Protein AF-A0A3N9UWY7-F1 (afdb_monomer)

pLDDT: mean 71.69, std 18.42, range [24.58, 89.06]

Structure (mmCIF, N/CA/C/O backbone):
data_AF-A0A3N9UWY7-F1
#
_entry.id   AF-A0A3N9UWY7-F1
#
loop_
_atom_site.group_PDB
_atom_site.id
_atom_site.type_symbol
_atom_site.label_atom_id
_atom_site.label_alt_id
_atom_site.label_comp_id
_atom_site.label_asym_id
_atom_site.label_entity_id
_atom_site.label_seq_id
_atom_site.pdbx_PDB_ins_code
_atom_site.Cartn_x
_atom_site.Cartn_y
_atom_site.Cartn_z
_atom_site.occupancy
_atom_site.B_iso_or_equiv
_atom_site.auth_seq_id
_atom_site.auth_comp_id
_atom_site.auth_asym_id
_atom_site.auth_atom_id
_atom_site.pdbx_PDB_model_num
ATOM 1 N N . MET A 1 1 ? 6.482 11.589 20.395 1.00 27.94 1 MET A N 1
ATOM 2 C CA . MET A 1 1 ? 7.137 10.265 20.310 1.00 27.94 1 MET A CA 1
ATOM 3 C C . MET A 1 1 ? 6.305 9.438 19.353 1.00 27.94 1 MET A C 1
ATOM 5 O O . MET A 1 1 ? 5.269 8.937 19.766 1.00 27.94 1 MET A O 1
ATOM 9 N N . ASN A 1 2 ? 6.701 9.371 18.083 1.00 28.20 2 ASN A N 1
ATOM 10 C CA . ASN A 1 2 ? 5.987 8.566 17.095 1.00 28.20 2 ASN A CA 1
ATOM 11 C C . ASN A 1 2 ? 6.413 7.115 17.300 1.00 28.20 2 ASN A C 1
ATOM 13 O O . ASN A 1 2 ? 7.569 6.766 17.059 1.00 28.20 2 ASN A O 1
ATOM 17 N N . LYS A 1 3 ? 5.505 6.290 17.824 1.00 24.58 3 LYS A N 1
ATOM 18 C CA . LYS A 1 3 ? 5.679 4.841 17.818 1.00 24.58 3 LYS A CA 1
ATOM 19 C C . LYS A 1 3 ? 5.375 4.373 16.401 1.00 24.58 3 LYS A C 1
ATOM 21 O O . LYS A 1 3 ? 4.220 4.157 16.062 1.00 24.58 3 LYS A O 1
ATOM 26 N N . ASN A 1 4 ? 6.417 4.232 15.588 1.00 30.67 4 ASN A N 1
ATOM 27 C CA . ASN A 1 4 ? 6.328 3.402 14.396 1.00 30.67 4 ASN A CA 1
ATOM 28 C C . ASN A 1 4 ? 5.990 1.989 14.879 1.00 30.67 4 ASN A C 1
ATOM 30 O O . ASN A 1 4 ? 6.785 1.361 15.579 1.00 30.67 4 ASN A O 1
ATOM 34 N N . ILE A 1 5 ? 4.774 1.534 14.591 1.00 33.84 5 ILE A N 1
ATOM 35 C CA . ILE A 1 5 ? 4.391 0.143 14.795 1.00 33.84 5 ILE A CA 1
ATOM 36 C C . ILE A 1 5 ? 5.124 -0.637 13.702 1.00 33.84 5 ILE A C 1
ATOM 38 O O . ILE A 1 5 ? 4.633 -0.775 12.585 1.00 33.84 5 ILE A O 1
ATOM 42 N N . GLU A 1 6 ? 6.334 -1.102 14.015 1.00 35.94 6 GLU A N 1
ATOM 43 C CA . GLU A 1 6 ? 7.007 -2.175 13.282 1.00 35.94 6 GLU A CA 1
ATOM 44 C C . GLU A 1 6 ? 6.208 -3.462 13.530 1.00 35.94 6 GLU A C 1
ATOM 46 O O . GLU A 1 6 ? 6.515 -4.279 14.397 1.00 35.94 6 GLU A O 1
ATOM 51 N N . GLY A 1 7 ? 5.081 -3.584 12.829 1.00 36.94 7 GLY A N 1
ATOM 52 C CA . GLY A 1 7 ? 4.279 -4.794 12.805 1.00 36.94 7 GLY A CA 1
ATOM 53 C C . GLY A 1 7 ? 5.055 -5.873 12.065 1.00 36.94 7 GLY A C 1
ATOM 54 O O . GLY A 1 7 ? 5.301 -5.741 10.869 1.00 36.94 7 GLY A O 1
ATOM 55 N N . ASN A 1 8 ? 5.454 -6.910 12.802 1.00 35.19 8 ASN A N 1
ATOM 56 C CA . ASN A 1 8 ? 6.079 -8.131 12.302 1.00 35.19 8 ASN A CA 1
ATOM 57 C C . ASN A 1 8 ? 5.467 -8.557 10.955 1.00 35.19 8 ASN A C 1
ATOM 59 O O . ASN A 1 8 ? 4.270 -8.831 10.865 1.00 35.19 8 ASN A O 1
ATOM 63 N N . SER A 1 9 ? 6.308 -8.639 9.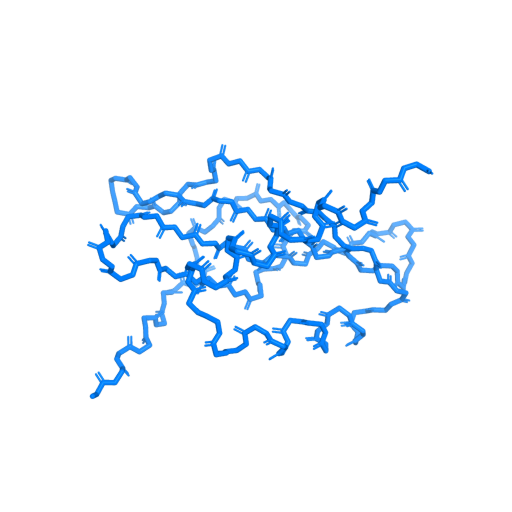929 1.00 42.09 9 SER A N 1
ATOM 64 C CA . SER A 1 9 ? 5.999 -8.913 8.521 1.00 42.09 9 SER A CA 1
ATOM 65 C C . SER A 1 9 ? 5.466 -10.327 8.232 1.00 42.09 9 SER A C 1
ATOM 67 O O . SER A 1 9 ? 5.552 -10.789 7.101 1.00 42.09 9 SER A O 1
ATOM 69 N N . SER A 1 10 ? 4.960 -11.049 9.232 1.00 37.22 10 SER A N 1
ATOM 70 C CA . SER A 1 10 ? 4.667 -12.488 9.141 1.00 37.22 10 SER A CA 1
ATOM 71 C C . SER A 1 10 ? 3.178 -12.843 9.115 1.00 37.22 10 SER A C 1
ATOM 73 O O . SER A 1 10 ? 2.857 -14.019 9.230 1.00 37.22 10 SER A O 1
ATOM 75 N N . TYR A 1 11 ? 2.269 -11.871 8.985 1.00 42.19 11 TYR A N 1
ATOM 76 C CA . TYR A 1 11 ? 0.820 -12.138 9.041 1.00 42.19 11 TYR A CA 1
ATOM 77 C C . TYR A 1 11 ? 0.008 -11.552 7.881 1.00 42.19 11 TYR A C 1
ATOM 79 O O . TYR A 1 11 ? -1.218 -11.579 7.923 1.00 42.19 11 TYR A O 1
ATOM 87 N N . PHE A 1 12 ? 0.664 -11.043 6.838 1.00 45.78 12 PHE A N 1
ATOM 88 C CA . PHE A 1 12 ? -0.041 -10.723 5.600 1.00 45.78 12 PHE A CA 1
ATOM 89 C C . PHE A 1 12 ? -0.213 -12.015 4.802 1.00 45.78 12 PHE A C 1
ATOM 91 O O . PHE A 1 12 ? 0.760 -12.737 4.603 1.00 45.78 12 PHE A O 1
ATOM 98 N N . LEU A 1 13 ? -1.468 -12.308 4.448 1.00 41.66 13 LEU A N 1
ATOM 99 C CA . LEU A 1 13 ? -1.929 -13.456 3.666 1.00 41.66 13 LEU A CA 1
ATOM 100 C C . LEU A 1 13 ? -0.905 -13.946 2.631 1.00 41.66 13 LEU A C 1
ATOM 102 O O . LEU A 1 13 ? -0.298 -13.127 1.944 1.00 41.66 13 LEU A O 1
ATOM 106 N N . GLU A 1 14 ? -0.800 -15.273 2.491 1.00 43.72 14 GLU A N 1
ATOM 107 C CA . GLU A 1 14 ? -0.167 -15.987 1.372 1.00 43.72 14 GLU A CA 1
ATOM 108 C C . GLU A 1 14 ? -0.693 -15.447 0.029 1.00 43.72 14 GLU A C 1
ATOM 110 O O . GLU A 1 14 ? -1.671 -15.924 -0.542 1.00 43.72 14 GLU A O 1
ATOM 115 N N . LEU A 1 15 ? -0.077 -14.375 -0.449 1.00 52.69 15 LEU A N 1
ATOM 116 C CA . LEU A 1 15 ? -0.222 -13.843 -1.790 1.00 52.69 15 LEU A CA 1
ATOM 117 C C . LEU A 1 15 ? 1.140 -14.100 -2.411 1.00 52.69 15 LEU A C 1
ATOM 119 O O . LEU A 1 15 ? 2.047 -13.289 -2.249 1.00 52.69 15 LEU A O 1
ATOM 123 N N . ASP A 1 16 ? 1.287 -15.275 -3.026 1.00 55.69 16 ASP A N 1
ATOM 124 C CA . ASP A 1 16 ? 2.565 -15.929 -3.358 1.00 55.69 16 ASP A CA 1
ATOM 125 C C . ASP A 1 16 ? 3.587 -15.054 -4.115 1.00 55.69 16 ASP A C 1
ATOM 127 O O . ASP A 1 16 ? 4.773 -15.368 -4.099 1.00 55.69 16 ASP A O 1
ATOM 131 N N . ASN A 1 17 ? 3.169 -13.918 -4.692 1.00 62.94 17 ASN A N 1
ATOM 132 C CA . ASN A 1 17 ? 4.019 -12.985 -5.442 1.00 62.94 17 ASN A CA 1
ATOM 133 C C . ASN A 1 17 ? 3.964 -11.521 -4.957 1.00 62.94 17 ASN A C 1
ATOM 135 O O . ASN A 1 17 ? 4.420 -10.626 -5.670 1.00 62.94 17 ASN A O 1
ATOM 139 N N . LEU A 1 18 ? 3.396 -11.242 -3.774 1.00 71.75 18 LEU A N 1
ATOM 140 C CA . LEU A 1 18 ? 3.327 -9.885 -3.221 1.00 71.75 18 LEU A CA 1
ATOM 141 C C . LEU A 1 18 ? 4.367 -9.654 -2.127 1.00 71.75 18 LEU A C 1
ATOM 143 O O . LEU A 1 18 ? 4.315 -10.221 -1.036 1.00 71.75 18 LEU A O 1
ATOM 147 N N . LYS A 1 19 ? 5.274 -8.720 -2.383 1.00 78.06 19 LYS A N 1
ATOM 148 C CA . LYS A 1 19 ? 6.237 -8.224 -1.411 1.00 78.06 19 LYS A CA 1
ATOM 149 C C . LYS A 1 19 ? 5.684 -6.986 -0.718 1.00 78.06 19 LYS A C 1
ATOM 151 O O . LYS A 1 19 ? 5.466 -5.942 -1.328 1.00 78.06 19 LYS A O 1
ATOM 156 N N . LEU A 1 20 ? 5.491 -7.085 0.593 1.00 77.25 20 LEU A N 1
ATOM 157 C CA . LEU A 1 20 ? 5.067 -5.957 1.413 1.00 77.25 20 LEU A CA 1
ATOM 158 C C . LEU A 1 20 ? 6.089 -4.814 1.343 1.00 77.25 20 LEU A C 1
ATOM 160 O O . LEU A 1 20 ? 7.261 -5.012 1.665 1.00 77.25 20 LEU A O 1
ATOM 164 N N . ILE A 1 21 ? 5.632 -3.610 0.992 1.00 79.25 21 ILE A N 1
ATOM 165 C CA . ILE A 1 21 ? 6.466 -2.404 1.042 1.00 79.25 21 ILE A CA 1
ATOM 166 C C . ILE A 1 21 ? 6.144 -1.584 2.283 1.00 79.25 21 ILE A C 1
ATOM 168 O O . ILE A 1 21 ? 7.050 -1.176 3.011 1.00 79.25 21 ILE A O 1
ATOM 172 N N . ARG A 1 22 ? 4.861 -1.290 2.515 1.00 79.88 22 ARG A N 1
ATOM 173 C CA . ARG A 1 22 ? 4.465 -0.380 3.593 1.00 79.88 22 ARG A CA 1
ATOM 174 C C . ARG A 1 22 ? 3.022 -0.580 4.018 1.00 79.88 22 ARG A C 1
ATOM 176 O O . ARG A 1 22 ? 2.141 -0.781 3.190 1.00 79.88 22 ARG A O 1
ATOM 183 N N . THR A 1 23 ? 2.797 -0.379 5.309 1.00 83.06 23 THR A N 1
ATOM 184 C CA . THR A 1 23 ? 1.469 -0.300 5.910 1.00 83.06 23 THR A CA 1
ATOM 185 C C . THR A 1 23 ? 1.302 1.066 6.566 1.00 83.06 23 THR A C 1
ATOM 187 O O . THR A 1 23 ? 2.134 1.468 7.378 1.00 83.06 23 THR A O 1
ATOM 190 N N . ILE A 1 24 ? 0.247 1.794 6.205 1.00 82.75 24 ILE A N 1
ATOM 191 C CA . ILE A 1 24 ? -0.094 3.113 6.749 1.00 82.75 24 ILE A CA 1
ATOM 192 C C . ILE A 1 24 ? -1.430 2.978 7.475 1.00 82.75 24 ILE A C 1
ATOM 194 O O . ILE A 1 24 ? -2.470 2.842 6.840 1.00 82.75 24 ILE A O 1
ATO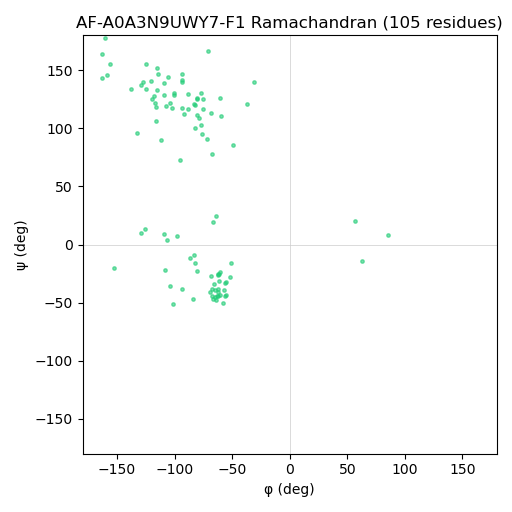M 198 N N . VAL A 1 25 ? -1.414 2.995 8.804 1.00 82.56 25 VAL A N 1
ATOM 199 C CA . VAL A 1 25 ? -2.619 2.794 9.622 1.00 82.56 25 VAL A CA 1
ATOM 200 C C . VAL A 1 25 ? -3.240 4.143 9.981 1.00 82.56 25 VAL A C 1
ATOM 202 O O . VAL A 1 25 ? -2.535 5.115 10.246 1.00 82.56 25 VAL A O 1
ATOM 205 N N . LEU A 1 26 ? -4.569 4.212 9.982 1.00 79.19 26 LEU A N 1
ATOM 206 C CA . LEU A 1 26 ? -5.325 5.374 10.424 1.00 79.19 26 LEU A CA 1
ATOM 207 C C . LEU A 1 26 ? -5.345 5.410 11.959 1.00 79.19 26 LEU A C 1
ATOM 209 O O . LEU A 1 26 ? -6.107 4.676 12.586 1.00 79.19 26 LEU A O 1
ATOM 213 N N . GLU A 1 27 ? -4.530 6.273 12.567 1.00 71.19 27 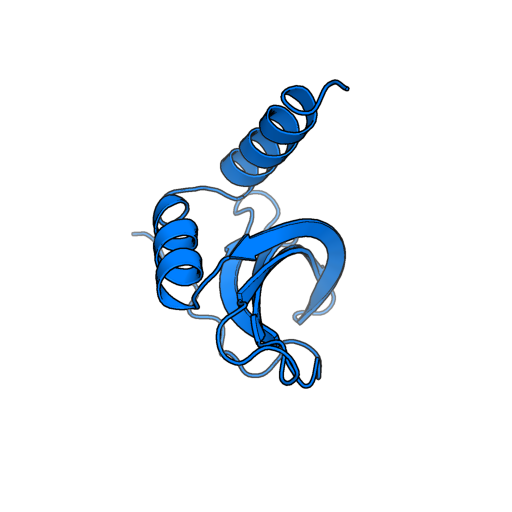GLU A N 1
ATOM 214 C CA . GLU A 1 27 ? -4.379 6.347 14.032 1.00 71.19 27 GLU A CA 1
ATOM 215 C C . GLU A 1 27 ? -5.707 6.583 14.775 1.00 71.19 27 GLU A C 1
ATOM 217 O O . GLU A 1 27 ? -5.902 6.058 15.866 1.00 71.19 27 GLU A O 1
ATOM 222 N N . GLU A 1 28 ? -6.640 7.323 14.168 1.00 69.25 28 GLU A N 1
ATOM 223 C CA . GLU A 1 28 ? -7.931 7.693 14.767 1.00 69.25 28 GLU A CA 1
ATOM 224 C C . GLU A 1 28 ? -8.858 6.497 15.011 1.00 69.25 28 GLU A C 1
ATOM 226 O O . GLU A 1 28 ? -9.625 6.493 15.973 1.00 69.25 28 GLU A O 1
ATOM 231 N N . THR A 1 29 ? -8.801 5.485 14.140 1.00 66.19 29 THR A N 1
ATOM 232 C CA . THR A 1 29 ? -9.628 4.275 14.273 1.00 66.19 29 THR A CA 1
ATOM 233 C C . THR A 1 29 ? -8.815 3.063 14.692 1.00 66.19 29 THR A C 1
ATOM 235 O O . THR A 1 29 ? -9.400 2.101 15.179 1.00 66.19 29 THR A O 1
ATOM 238 N N . GLY A 1 30 ? -7.495 3.071 14.470 1.00 67.06 30 GLY A N 1
ATOM 239 C CA . GLY A 1 30 ? -6.578 1.951 14.705 1.00 67.06 30 GLY A CA 1
ATOM 240 C C . GLY A 1 30 ? -6.850 0.709 13.851 1.00 67.06 30 GLY A C 1
ATOM 241 O O . GLY A 1 30 ? -5.993 -0.165 13.763 1.00 67.06 30 GLY A O 1
ATOM 242 N N . ASN A 1 31 ? -8.020 0.649 13.215 1.00 81.69 31 ASN A N 1
ATOM 243 C CA . ASN A 1 31 ? -8.515 -0.524 12.528 1.00 81.69 31 ASN 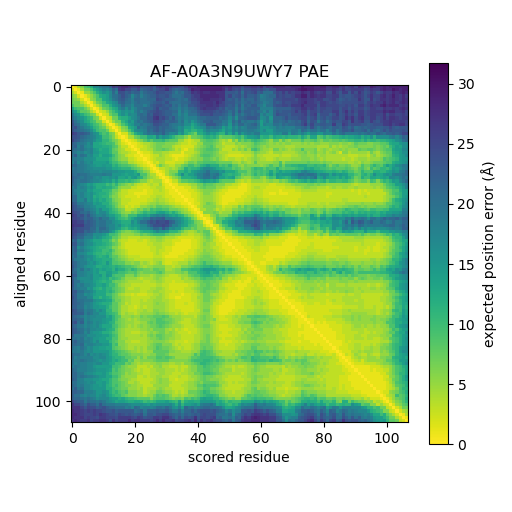A CA 1
ATOM 244 C C . ASN A 1 31 ? -8.382 -0.387 11.018 1.00 81.69 31 ASN A C 1
ATOM 246 O O . ASN A 1 31 ? -8.055 -1.357 10.362 1.00 81.69 31 ASN A O 1
ATOM 250 N N . LEU A 1 32 ? -8.563 0.798 10.440 1.00 84.00 32 LEU A N 1
ATOM 251 C CA . LEU A 1 32 ? -8.427 0.970 8.993 1.00 84.00 32 LEU A CA 1
ATOM 252 C C . LEU A 1 32 ? -7.020 1.420 8.609 1.00 84.00 32 LEU A C 1
ATOM 254 O O . LEU A 1 32 ? -6.378 2.182 9.328 1.00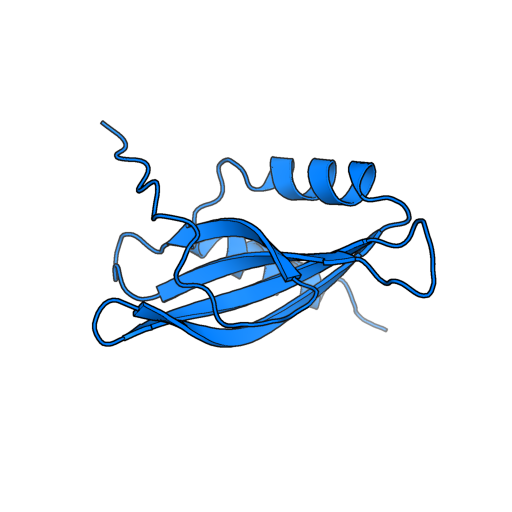 84.00 32 LEU A O 1
ATOM 258 N N . GLY A 1 33 ? -6.547 0.993 7.444 1.00 87.31 33 GLY A N 1
ATOM 259 C CA . GLY A 1 33 ? -5.251 1.402 6.921 1.00 87.31 33 GLY A CA 1
ATOM 260 C C . GLY A 1 33 ? -5.113 1.187 5.423 1.00 87.31 33 GLY A C 1
ATOM 261 O O . GLY A 1 33 ? -6.005 0.665 4.758 1.00 87.31 33 GLY A O 1
ATOM 262 N N . ILE A 1 34 ? -3.964 1.588 4.898 1.00 88.50 34 ILE A N 1
ATOM 263 C CA . ILE A 1 34 ? -3.559 1.403 3.513 1.00 88.50 34 ILE A CA 1
ATOM 264 C C . ILE A 1 34 ? -2.343 0.486 3.473 1.00 88.50 34 ILE A C 1
ATOM 266 O O . ILE A 1 34 ? -1.375 0.690 4.204 1.00 88.50 34 ILE A O 1
ATOM 270 N N . LEU A 1 35 ? -2.389 -0.504 2.593 1.00 88.25 35 LEU A N 1
ATOM 271 C CA . LEU A 1 35 ? -1.296 -1.421 2.314 1.00 88.25 35 LEU A CA 1
ATOM 272 C C . LEU A 1 35 ? -0.726 -1.130 0.931 1.00 88.25 35 LEU A C 1
ATOM 274 O O . LEU A 1 35 ? -1.467 -1.092 -0.048 1.00 88.25 35 LEU A O 1
ATOM 278 N N . LEU A 1 36 ? 0.587 -0.957 0.858 1.00 87.50 36 LEU A N 1
ATOM 279 C CA . LEU A 1 36 ? 1.359 -0.875 -0.374 1.00 87.50 36 LEU A CA 1
ATOM 280 C C . LEU A 1 36 ? 2.151 -2.173 -0.518 1.00 87.50 36 LEU A C 1
ATOM 282 O O . LEU A 1 36 ? 2.989 -2.485 0.336 1.00 87.50 36 LEU A O 1
ATOM 286 N N . ALA A 1 37 ? 1.894 -2.911 -1.592 1.00 87.00 37 ALA A N 1
ATOM 287 C CA . ALA A 1 37 ? 2.590 -4.152 -1.909 1.00 87.00 37 ALA A CA 1
ATOM 288 C C . ALA A 1 37 ? 3.142 -4.109 -3.335 1.00 87.00 37 ALA A C 1
ATOM 290 O O . ALA A 1 37 ? 2.486 -3.601 -4.241 1.00 87.00 37 ALA A O 1
ATOM 291 N N . GLU A 1 38 ? 4.346 -4.634 -3.517 1.00 83.88 38 GLU A N 1
ATOM 292 C CA . GLU A 1 38 ? 4.969 -4.858 -4.815 1.00 83.88 38 GLU A CA 1
ATOM 293 C C . GLU A 1 38 ? 4.571 -6.234 -5.336 1.00 83.88 38 GLU A C 1
ATOM 295 O O . GLU A 1 38 ? 4.732 -7.221 -4.627 1.00 83.88 38 GLU A O 1
ATOM 300 N N . GLU A 1 39 ? 4.096 -6.316 -6.568 1.00 81.69 39 GLU A N 1
ATOM 301 C CA . GLU A 1 39 ? 3.982 -7.562 -7.312 1.00 81.69 39 GLU A CA 1
ATOM 302 C C . GLU A 1 39 ? 5.099 -7.608 -8.350 1.00 81.69 39 GLU A C 1
ATOM 304 O O . GLU A 1 39 ? 5.196 -6.727 -9.215 1.00 81.69 39 GLU A O 1
ATOM 309 N N . GLU A 1 40 ? 5.936 -8.639 -8.270 1.00 68.38 40 GLU A N 1
ATOM 310 C CA . GLU A 1 40 ? 6.926 -8.924 -9.302 1.00 68.38 40 GLU A CA 1
ATOM 311 C C . GLU A 1 40 ? 6.288 -9.830 -10.361 1.00 68.38 40 GLU A C 1
ATOM 313 O O . GLU A 1 40 ? 5.855 -10.948 -10.080 1.00 68.38 40 GLU A O 1
ATOM 318 N N . LEU A 1 41 ? 6.182 -9.336 -11.597 1.00 66.75 41 LEU A N 1
ATOM 319 C CA . LEU A 1 41 ? 5.602 -10.109 -12.691 1.00 66.75 41 LEU A CA 1
ATOM 320 C C . LEU A 1 41 ? 6.668 -11.045 -13.271 1.00 66.75 41 LEU A C 1
ATOM 322 O O . LEU A 1 41 ? 7.470 -10.629 -14.105 1.00 66.75 41 LEU A O 1
ATOM 326 N N . GLU A 1 42 ? 6.636 -12.326 -12.892 1.00 58.75 42 GLU A N 1
ATOM 327 C CA . GLU A 1 42 ? 7.611 -13.345 -13.334 1.00 58.75 42 GLU A CA 1
ATOM 328 C C . GLU A 1 42 ? 7.802 -13.416 -14.866 1.00 58.75 42 GLU A C 1
ATOM 330 O O . GLU A 1 42 ? 8.871 -13.775 -15.358 1.00 58.75 42 GLU A O 1
ATOM 335 N N . LEU A 1 43 ? 6.773 -13.057 -15.643 1.00 58.62 43 LEU A N 1
ATOM 336 C CA . LEU A 1 43 ? 6.784 -13.115 -17.110 1.00 58.62 43 LEU A CA 1
ATOM 337 C C . LEU A 1 43 ? 7.462 -11.910 -17.785 1.00 58.62 43 LEU A C 1
ATOM 339 O O . LEU A 1 43 ? 7.771 -11.979 -18.976 1.00 58.62 43 LEU A O 1
ATOM 343 N N . VAL A 1 44 ? 7.685 -10.807 -17.064 1.00 58.69 44 VAL A N 1
ATOM 344 C CA . VAL A 1 44 ? 8.314 -9.593 -17.602 1.00 58.69 44 VAL A CA 1
ATOM 345 C C . VAL A 1 44 ? 9.395 -9.146 -16.614 1.00 58.69 44 VAL A C 1
ATOM 347 O O . VAL A 1 44 ? 9.053 -8.429 -15.677 1.00 58.69 44 VAL A O 1
ATOM 350 N N . PRO A 1 45 ? 10.682 -9.519 -16.818 1.00 55.50 45 PRO A N 1
ATOM 351 C CA . PRO A 1 45 ? 11.795 -9.387 -15.850 1.00 55.50 45 PRO A CA 1
ATOM 352 C C . PRO A 1 45 ? 12.199 -7.959 -15.432 1.00 55.50 45 PRO A C 1
ATOM 354 O O . PRO A 1 45 ? 13.353 -7.678 -15.117 1.00 55.50 45 PRO A O 1
ATOM 357 N N . SER A 1 46 ? 11.298 -6.994 -15.532 1.00 62.69 46 SER A N 1
ATOM 358 C CA . SER A 1 46 ? 11.538 -5.581 -15.259 1.00 62.69 46 SER A CA 1
ATOM 359 C C . SER A 1 46 ? 10.264 -4.862 -14.824 1.00 62.69 46 SER A C 1
ATOM 361 O O . SER A 1 46 ? 10.356 -3.809 -14.212 1.00 62.69 46 SER A O 1
ATOM 363 N N . CYS A 1 47 ? 9.071 -5.393 -15.104 1.00 65.06 47 CYS A N 1
ATOM 364 C CA . CYS A 1 47 ? 7.845 -4.710 -14.717 1.00 65.06 47 CYS A CA 1
ATOM 365 C C . CYS A 1 47 ? 7.519 -4.999 -13.253 1.00 65.06 47 CYS A C 1
ATOM 367 O O . CYS A 1 47 ? 7.297 -6.147 -12.876 1.00 65.06 47 CYS A O 1
ATOM 369 N N . SER A 1 48 ? 7.458 -3.936 -12.459 1.00 80.12 48 SER A N 1
ATOM 370 C CA . SER A 1 48 ? 7.017 -3.985 -11.067 1.00 80.12 48 SER A CA 1
ATOM 371 C C . SER A 1 48 ? 5.654 -3.314 -10.960 1.00 80.12 48 SER A C 1
ATOM 373 O O . SER A 1 48 ? 5.402 -2.297 -11.618 1.00 80.12 48 SER A O 1
ATOM 375 N N . VAL A 1 49 ? 4.753 -3.896 -10.172 1.00 85.88 49 VAL A N 1
ATOM 376 C CA . VAL A 1 49 ? 3.420 -3.337 -9.934 1.00 85.88 49 VAL A CA 1
ATOM 377 C C . VAL A 1 49 ? 3.283 -2.991 -8.463 1.00 85.88 49 VAL A C 1
ATOM 379 O O . VAL A 1 49 ? 3.387 -3.859 -7.609 1.00 85.88 49 VAL A O 1
ATOM 382 N N . ILE A 1 50 ? 2.994 -1.731 -8.151 1.00 87.75 50 ILE A N 1
ATOM 383 C CA . ILE A 1 50 ? 2.620 -1.331 -6.794 1.00 87.75 50 ILE A CA 1
ATOM 384 C C . ILE A 1 50 ? 1.108 -1.390 -6.680 1.00 87.75 50 ILE A C 1
ATOM 386 O O . ILE A 1 50 ? 0.396 -0.585 -7.284 1.00 87.75 50 ILE A O 1
ATOM 390 N N . ARG A 1 51 ? 0.615 -2.321 -5.873 1.00 88.62 51 ARG A N 1
ATOM 391 C CA . ARG A 1 51 ? -0.795 -2.427 -5.519 1.00 88.62 51 ARG A CA 1
ATOM 392 C C . ARG A 1 51 ? -1.074 -1.691 -4.223 1.00 88.62 51 ARG A C 1
ATOM 394 O O . ARG A 1 51 ? -0.289 -1.741 -3.275 1.00 88.62 51 ARG A O 1
ATOM 401 N N . VAL A 1 52 ? -2.210 -1.006 -4.201 1.00 89.06 52 VAL A N 1
ATOM 402 C CA . VAL A 1 52 ? -2.681 -0.240 -3.053 1.00 89.06 52 VAL A CA 1
ATOM 403 C C . VAL A 1 52 ? -3.976 -0.854 -2.559 1.00 89.06 52 VAL A C 1
ATOM 405 O O . VAL A 1 52 ? -4.974 -0.849 -3.280 1.00 89.06 52 VAL A O 1
ATOM 408 N N . TYR A 1 53 ? -3.988 -1.338 -1.323 1.00 88.62 53 TYR A N 1
ATOM 409 C CA . TYR A 1 53 ? -5.170 -1.927 -0.705 1.00 88.62 53 TYR A CA 1
ATOM 410 C C . TYR A 1 53 ? -5.662 -1.103 0.473 1.00 88.62 53 TYR A C 1
ATOM 412 O O . TYR A 1 53 ? -4.875 -0.529 1.220 1.00 88.62 53 TYR A O 1
ATOM 420 N N . LEU A 1 54 ? -6.975 -1.105 0.665 1.00 88.19 54 LEU A N 1
ATOM 421 C CA . LEU A 1 54 ? -7.590 -0.809 1.946 1.00 88.19 54 LEU A CA 1
ATOM 422 C C . LEU A 1 54 ? -7.513 -2.070 2.802 1.00 88.19 54 LEU A C 1
ATOM 424 O O . LEU A 1 54 ? -7.978 -3.131 2.377 1.00 88.19 54 LEU A O 1
ATOM 428 N N . ILE A 1 55 ? -6.962 -1.934 3.999 1.00 88.19 55 ILE A N 1
ATOM 429 C CA . ILE A 1 55 ? -6.918 -2.998 4.996 1.00 88.19 55 ILE A CA 1
ATOM 430 C C . ILE A 1 55 ? -7.744 -2.623 6.219 1.00 88.19 55 ILE A C 1
ATOM 432 O O . ILE A 1 55 ? -7.900 -1.441 6.537 1.00 88.19 55 ILE A O 1
ATOM 436 N N . ASN A 1 56 ? -8.257 -3.640 6.900 1.00 88.06 56 ASN A N 1
ATOM 437 C CA . ASN A 1 56 ? -8.943 -3.503 8.173 1.00 88.06 56 ASN A CA 1
ATOM 438 C C . ASN A 1 56 ? -8.356 -4.481 9.195 1.00 88.06 56 ASN A C 1
ATOM 440 O O . ASN A 1 56 ? -8.106 -5.633 8.866 1.00 88.06 56 ASN A O 1
ATOM 444 N N . LEU A 1 57 ? -8.146 -4.028 10.424 1.00 82.75 57 LEU A N 1
ATOM 445 C CA . LEU A 1 57 ? -7.779 -4.849 11.563 1.00 82.75 57 LEU A CA 1
ATOM 446 C C . LEU A 1 57 ? -9.057 -5.492 12.093 1.00 82.75 57 LEU A C 1
ATOM 448 O O . LEU A 1 57 ? -9.915 -4.803 12.649 1.00 82.75 57 LEU A O 1
ATOM 452 N N . ASP A 1 58 ? -9.171 -6.803 11.936 1.00 77.88 58 ASP A N 1
ATOM 453 C CA . ASP A 1 58 ? -10.213 -7.603 12.567 1.00 77.88 58 ASP A CA 1
ATOM 454 C C . ASP A 1 58 ? -9.568 -8.730 13.376 1.00 77.88 58 ASP A C 1
ATOM 456 O O . ASP A 1 58 ? -8.590 -9.346 12.958 1.00 77.88 58 ASP A O 1
ATOM 460 N N . GLY A 1 59 ? -10.035 -8.937 14.607 1.00 75.31 59 GLY A N 1
ATOM 461 C CA . GLY A 1 59 ? -9.483 -9.972 15.490 1.00 75.31 59 GLY A CA 1
ATOM 462 C C . GLY A 1 59 ? -7.969 -9.880 15.766 1.00 75.31 59 GLY A C 1
ATOM 463 O O . GLY A 1 59 ? -7.363 -10.874 16.160 1.00 75.31 59 GLY A O 1
ATOM 464 N N . GLY A 1 60 ? -7.345 -8.711 15.572 1.00 78.06 60 GLY A N 1
ATOM 465 C CA . GLY A 1 60 ? -5.897 -8.516 15.729 1.00 78.06 60 GLY A CA 1
ATOM 466 C C . GLY A 1 60 ? -5.063 -8.864 14.491 1.00 78.06 60 GLY A C 1
ATOM 467 O O . GLY A 1 60 ? -3.834 -8.845 14.574 1.00 78.06 60 GLY A O 1
ATOM 468 N N . GLN A 1 61 ? -5.703 -9.147 13.354 1.00 78.44 61 GLN A N 1
ATOM 469 C CA . GLN A 1 61 ? -5.051 -9.391 12.070 1.00 78.44 61 GLN A CA 1
ATOM 470 C C . GLN A 1 61 ? -5.531 -8.382 11.026 1.00 78.44 61 GLN A C 1
ATOM 472 O O . GLN A 1 61 ? -6.697 -7.998 11.006 1.00 78.44 61 GLN A O 1
ATOM 477 N N . TYR A 1 62 ? -4.611 -7.905 10.187 1.00 80.19 62 TYR A N 1
ATOM 478 C CA . TYR A 1 62 ? -4.973 -7.026 9.081 1.00 80.19 62 TYR A CA 1
ATOM 479 C C . TYR A 1 62 ? -5.450 -7.859 7.898 1.00 80.19 62 TYR A C 1
ATOM 481 O O . TYR A 1 62 ? -4.692 -8.649 7.340 1.00 80.19 62 TYR A O 1
ATOM 489 N N . GLU A 1 63 ? -6.685 -7.620 7.485 1.00 85.19 63 GLU A N 1
ATOM 490 C CA . GLU A 1 63 ? -7.300 -8.230 6.316 1.00 85.19 63 GLU A CA 1
ATOM 491 C C . GLU A 1 63 ? -7.384 -7.227 5.167 1.00 85.19 63 GLU A C 1
ATOM 493 O O . GLU A 1 63 ? -7.631 -6.035 5.371 1.00 85.19 63 GLU A O 1
ATOM 498 N N . ILE A 1 64 ? -7.208 -7.713 3.938 1.00 86.81 64 ILE A N 1
ATOM 499 C CA . ILE A 1 64 ? -7.447 -6.913 2.736 1.00 86.81 64 ILE A CA 1
ATOM 500 C C . ILE A 1 64 ? -8.954 -6.786 2.534 1.00 86.81 64 ILE A C 1
ATOM 502 O O . ILE A 1 64 ? -9.641 -7.762 2.253 1.00 86.81 64 ILE A O 1
ATOM 506 N N . VAL A 1 65 ? -9.458 -5.558 2.616 1.00 88.25 65 VAL A N 1
ATOM 507 C CA . VAL A 1 65 ? -10.869 -5.252 2.356 1.00 88.25 65 VAL A CA 1
ATOM 508 C C . VAL A 1 65 ? -11.104 -5.076 0.861 1.00 88.25 65 VAL A C 1
ATOM 510 O O . VAL A 1 65 ? -12.084 -5.578 0.311 1.00 88.25 65 VAL A O 1
ATOM 513 N N . LYS A 1 66 ? -10.237 -4.302 0.196 1.00 86.75 66 LYS A N 1
ATOM 514 C CA . LYS A 1 66 ? -10.413 -3.931 -1.213 1.00 86.75 66 LYS A CA 1
ATOM 515 C C . LYS A 1 66 ? -9.121 -3.407 -1.837 1.00 86.75 66 LYS A C 1
ATOM 517 O O . LYS A 1 66 ? -8.409 -2.629 -1.211 1.00 86.75 66 LYS A O 1
ATOM 522 N N . GLU A 1 67 ? -8.878 -3.728 -3.106 1.00 87.50 67 GLU A N 1
ATOM 523 C CA . GLU A 1 67 ? -7.876 -3.032 -3.924 1.00 87.50 67 GLU A CA 1
ATOM 524 C C . GLU A 1 67 ? -8.387 -1.647 -4.355 1.00 87.50 67 GLU A C 1
ATOM 526 O O . GLU A 1 67 ? -9.474 -1.503 -4.926 1.00 87.50 67 GLU A O 1
ATOM 531 N N . LEU A 1 68 ? -7.615 -0.607 -4.048 1.00 87.31 68 LEU A N 1
ATOM 532 C CA . LEU A 1 68 ? -7.950 0.783 -4.343 1.00 87.31 68 LEU A CA 1
ATOM 533 C C . LEU A 1 68 ? -7.363 1.258 -5.669 1.00 87.31 68 LEU A C 1
ATOM 535 O O . LEU A 1 68 ? -8.028 2.051 -6.354 1.00 87.31 68 LEU A O 1
ATOM 539 N N . ASN A 1 69 ? -6.138 0.819 -5.981 1.00 88.19 69 ASN A N 1
ATOM 540 C CA . ASN A 1 69 ? -5.417 1.158 -7.203 1.00 88.19 69 ASN A CA 1
ATOM 541 C C . ASN A 1 69 ? -4.235 0.205 -7.470 1.00 88.19 69 ASN A C 1
ATOM 543 O O . ASN A 1 69 ? -3.759 -0.467 -6.553 1.00 88.19 69 ASN A O 1
ATOM 547 N N . ALA A 1 70 ? -3.726 0.226 -8.702 1.00 87.25 70 ALA A N 1
ATOM 548 C CA . ALA A 1 70 ? -2.501 -0.452 -9.111 1.00 87.25 70 ALA A CA 1
ATOM 549 C C . ALA A 1 70 ? -1.673 0.457 -10.031 1.00 87.25 70 ALA A C 1
ATOM 551 O O . ALA A 1 70 ? -2.201 1.056 -10.969 1.00 87.25 70 ALA A O 1
ATOM 552 N N . TYR A 1 71 ? -0.373 0.548 -9.766 1.00 86.12 71 TYR A N 1
ATOM 553 C CA . TYR A 1 71 ? 0.571 1.375 -10.513 1.00 86.12 71 TYR A CA 1
ATOM 554 C C . TYR A 1 71 ? 1.633 0.495 -11.158 1.00 86.12 71 TYR A C 1
ATOM 556 O O . TYR A 1 71 ? 2.272 -0.301 -10.478 1.00 86.12 71 TYR A O 1
ATOM 564 N N . TYR A 1 72 ? 1.831 0.658 -12.462 1.00 85.31 72 TYR A N 1
ATOM 565 C CA . TYR A 1 72 ? 2.779 -0.130 -13.244 1.00 85.31 72 TYR A CA 1
ATOM 566 C C . TYR A 1 72 ? 4.059 0.664 -13.480 1.00 85.31 72 TYR A C 1
ATOM 568 O O . TYR A 1 72 ? 4.011 1.802 -13.951 1.00 85.31 72 TYR A O 1
ATOM 576 N N . PHE A 1 73 ? 5.198 0.040 -13.208 1.00 85.19 73 PHE A N 1
ATOM 577 C CA . PHE A 1 73 ? 6.523 0.632 -13.353 1.00 85.19 73 PHE A CA 1
ATOM 578 C C . PHE A 1 73 ? 7.400 -0.221 -14.256 1.00 85.19 73 PHE A C 1
ATOM 580 O O . PHE A 1 73 ? 7.203 -1.430 -14.383 1.00 85.19 73 PHE A O 1
ATOM 587 N N . LYS A 1 74 ? 8.399 0.411 -14.879 1.00 81.62 74 LYS A N 1
ATOM 588 C CA . LYS A 1 74 ? 9.339 -0.277 -15.777 1.00 81.62 74 LYS A CA 1
ATOM 589 C C . LYS A 1 74 ? 10.483 -0.959 -15.032 1.00 81.62 74 LYS A C 1
ATOM 591 O O . LYS A 1 74 ? 11.282 -1.643 -15.669 1.00 81.62 74 LYS A O 1
ATOM 596 N N . SER A 1 75 ? 10.611 -0.701 -13.729 1.00 79.38 75 SER A N 1
ATOM 597 C CA . SER A 1 7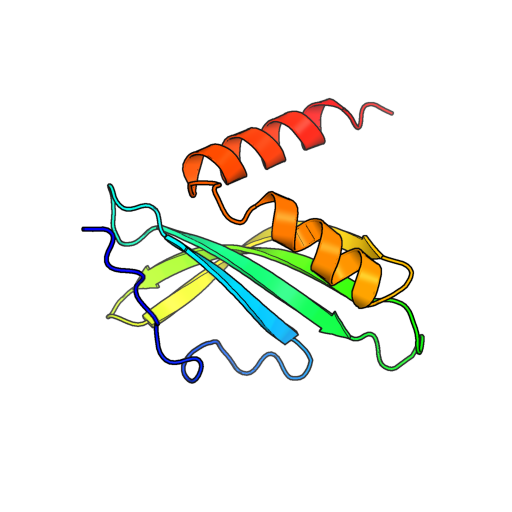5 ? 11.593 -1.319 -12.839 1.00 79.38 75 SER A CA 1
ATOM 598 C C . SER A 1 75 ? 11.123 -1.276 -11.38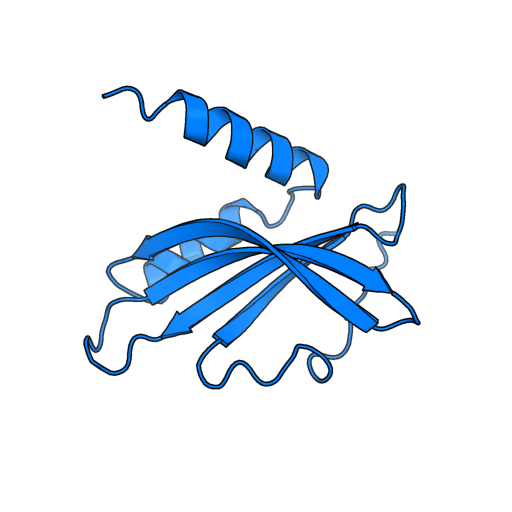4 1.00 79.38 75 SER A C 1
ATOM 600 O O . SER A 1 75 ? 10.388 -0.369 -10.990 1.00 79.38 75 SER A O 1
ATOM 602 N N . GLY A 1 76 ? 11.617 -2.203 -10.558 1.00 77.31 76 GLY A N 1
ATOM 603 C CA . GLY A 1 76 ? 11.428 -2.142 -9.103 1.00 77.31 76 GLY A CA 1
ATOM 604 C C . GLY A 1 76 ? 12.058 -0.897 -8.459 1.00 77.31 76 GLY A C 1
ATOM 605 O O . GLY A 1 76 ? 11.585 -0.424 -7.432 1.00 77.31 76 GLY A O 1
ATOM 606 N N . ALA A 1 77 ? 13.084 -0.299 -9.079 1.00 81.56 77 ALA A N 1
ATOM 607 C CA . ALA A 1 77 ? 13.679 0.950 -8.596 1.00 81.56 77 ALA A CA 1
ATOM 608 C C . ALA A 1 77 ? 12.710 2.139 -8.726 1.00 81.56 77 ALA A C 1
ATOM 610 O O . ALA A 1 77 ? 12.550 2.897 -7.772 1.00 81.56 77 ALA A O 1
ATOM 611 N N . GLU A 1 78 ? 12.023 2.265 -9.869 1.00 82.69 78 GLU A N 1
ATOM 612 C CA . GLU A 1 78 ? 10.965 3.271 -10.067 1.00 82.69 78 GLU A CA 1
ATOM 613 C C . GLU A 1 78 ? 9.794 3.041 -9.100 1.00 82.69 78 GLU A C 1
ATOM 615 O O . GLU A 1 78 ? 9.262 3.986 -8.516 1.00 82.69 78 GLU A O 1
ATOM 620 N N . ALA A 1 79 ? 9.417 1.777 -8.899 1.00 81.31 79 ALA A N 1
ATOM 621 C CA . ALA A 1 79 ? 8.358 1.386 -7.977 1.00 81.31 79 ALA A CA 1
ATOM 622 C C . ALA A 1 79 ? 8.703 1.766 -6.523 1.00 81.31 79 ALA A C 1
ATOM 624 O O . ALA A 1 79 ? 7.886 2.353 -5.808 1.00 81.31 79 ALA A O 1
ATOM 625 N N . LEU A 1 80 ? 9.946 1.513 -6.102 1.00 81.00 80 LEU A N 1
ATOM 626 C CA . LEU A 1 80 ? 10.447 1.898 -4.786 1.00 81.00 80 LEU A CA 1
ATOM 627 C C . LEU A 1 80 ? 10.481 3.421 -4.626 1.00 81.00 80 LEU A C 1
ATOM 629 O O . LEU A 1 80 ? 9.965 3.928 -3.630 1.00 81.00 80 LEU A O 1
ATOM 633 N N . GLU A 1 81 ? 11.021 4.153 -5.605 1.00 85.50 81 GLU A N 1
ATOM 634 C CA . GLU A 1 81 ? 11.045 5.621 -5.598 1.00 85.50 81 GLU A CA 1
ATOM 635 C C . GLU A 1 81 ? 9.631 6.197 -5.456 1.00 85.50 81 GLU A C 1
ATOM 637 O O . GLU A 1 81 ? 9.401 7.076 -4.620 1.00 85.50 81 GLU A O 1
ATOM 642 N N . PHE A 1 82 ? 8.656 5.649 -6.187 1.00 84.38 82 PHE A N 1
ATOM 643 C CA . PHE A 1 82 ? 7.255 6.035 -6.052 1.00 84.38 82 PHE A CA 1
ATOM 644 C C . PHE A 1 82 ? 6.763 5.886 -4.610 1.00 84.38 82 PHE A C 1
ATOM 646 O O . PHE A 1 82 ? 6.130 6.803 -4.082 1.00 84.38 82 PHE A O 1
ATOM 653 N N . THR A 1 83 ? 7.110 4.787 -3.935 1.00 81.88 83 THR A N 1
ATOM 654 C CA . THR A 1 83 ? 6.679 4.566 -2.548 1.00 81.88 83 THR A CA 1
ATOM 655 C C . THR A 1 83 ? 7.315 5.523 -1.537 1.00 81.88 83 THR A C 1
ATOM 657 O O . THR A 1 83 ? 6.673 5.850 -0.535 1.00 81.88 83 THR A O 1
ATOM 660 N N . THR A 1 84 ? 8.518 6.052 -1.809 1.00 83.62 84 THR A N 1
ATOM 661 C CA . THR A 1 84 ? 9.175 7.036 -0.923 1.00 83.62 84 THR A CA 1
ATOM 662 C C . THR A 1 84 ? 8.382 8.339 -0.792 1.00 83.62 84 THR A C 1
ATOM 664 O O . THR A 1 84 ? 8.416 8.997 0.248 1.00 83.62 84 THR A O 1
ATOM 667 N N . ARG A 1 85 ? 7.574 8.688 -1.803 1.00 82.12 85 ARG A N 1
ATOM 668 C CA . ARG A 1 85 ? 6.704 9.878 -1.784 1.00 82.12 85 ARG A CA 1
ATOM 669 C C . ARG A 1 85 ? 5.671 9.828 -0.659 1.00 82.12 85 ARG A C 1
ATOM 671 O O . ARG A 1 85 ? 5.230 10.876 -0.194 1.00 82.12 85 ARG A O 1
ATOM 678 N N . PHE A 1 86 ? 5.318 8.626 -0.208 1.00 82.00 86 PHE A N 1
ATOM 679 C CA . PHE A 1 86 ? 4.305 8.390 0.817 1.00 82.00 86 PHE A CA 1
ATOM 680 C C . PHE A 1 86 ? 4.893 8.185 2.213 1.00 82.00 86 PHE A C 1
ATOM 682 O O . PHE A 1 86 ? 4.157 7.869 3.143 1.00 82.00 86 PHE A O 1
ATOM 689 N N . GLU A 1 87 ? 6.201 8.385 2.405 1.00 77.31 87 GLU A N 1
ATOM 690 C CA . GLU A 1 87 ? 6.848 8.189 3.710 1.00 77.31 87 GLU A CA 1
ATOM 691 C C . GLU A 1 87 ? 6.216 8.997 4.842 1.00 77.31 87 GLU A C 1
ATOM 693 O O . GLU A 1 87 ? 6.21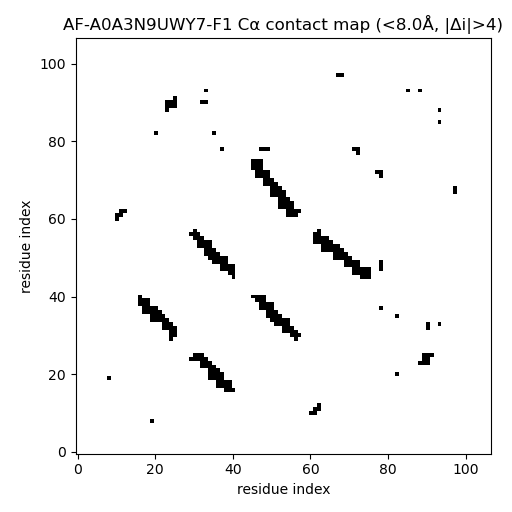0 8.555 5.990 1.00 77.31 87 GLU A O 1
ATOM 698 N N . LYS A 1 88 ? 5.695 10.177 4.506 1.00 79.38 88 LYS A N 1
ATOM 699 C CA . LYS A 1 88 ? 5.074 11.115 5.446 1.00 79.38 88 LYS A CA 1
ATOM 700 C C . LYS A 1 88 ? 3.555 11.172 5.320 1.00 79.38 88 LYS A C 1
ATOM 702 O O . LYS A 1 88 ? 2.943 12.011 5.970 1.00 79.38 88 LYS A O 1
ATOM 707 N N . PHE A 1 89 ? 2.961 10.341 4.465 1.00 82.81 89 PHE A N 1
ATOM 708 C CA . PHE A 1 89 ? 1.520 10.353 4.253 1.00 82.81 89 PHE A CA 1
ATOM 709 C C . PHE A 1 89 ? 0.839 9.643 5.416 1.00 82.81 89 PHE A C 1
ATOM 711 O O . PHE A 1 89 ? 1.189 8.514 5.761 1.00 82.81 89 PHE A O 1
ATOM 718 N N . SER A 1 90 ? -0.167 10.293 5.992 1.00 83.56 90 SER A N 1
ATOM 719 C CA . SER A 1 90 ? -1.165 9.597 6.794 1.00 83.56 90 SER A CA 1
ATOM 720 C C . SER A 1 90 ? -2.074 8.751 5.894 1.00 83.56 90 SER A C 1
ATOM 722 O O . SER A 1 90 ? -2.112 8.913 4.670 1.00 83.56 90 SER A O 1
ATOM 724 N N . ALA A 1 91 ? -2.860 7.852 6.491 1.00 79.00 91 ALA A N 1
ATOM 725 C CA . ALA A 1 91 ? -3.851 7.092 5.732 1.00 79.00 91 ALA A CA 1
ATOM 726 C C . ALA A 1 91 ? -4.906 8.014 5.080 1.00 79.00 91 ALA A C 1
ATOM 728 O O . ALA A 1 91 ? -5.359 7.729 3.972 1.00 79.00 91 ALA A O 1
ATOM 729 N N . ILE A 1 92 ? -5.236 9.154 5.706 1.00 81.69 92 ILE A N 1
ATOM 730 C CA . ILE A 1 92 ? -6.126 10.174 5.124 1.00 81.69 92 ILE A CA 1
ATOM 731 C C . ILE A 1 92 ? -5.474 10.824 3.904 1.00 81.69 92 ILE A C 1
ATOM 733 O O . ILE A 1 92 ? -6.117 10.916 2.859 1.00 81.69 92 ILE A O 1
ATOM 737 N N . ASP A 1 93 ? -4.203 11.228 4.008 1.00 85.38 93 ASP A N 1
ATOM 738 C CA . ASP A 1 93 ? -3.469 11.823 2.882 1.00 85.38 93 ASP A CA 1
ATOM 739 C C . ASP A 1 93 ? -3.444 10.871 1.687 1.00 85.38 93 ASP A C 1
ATOM 741 O O . ASP A 1 93 ? -3.644 11.296 0.549 1.00 85.38 93 ASP A O 1
ATOM 745 N N . MET A 1 94 ? -3.280 9.569 1.944 1.00 83.38 94 MET A N 1
ATOM 746 C CA . MET A 1 94 ? -3.350 8.560 0.892 1.00 83.38 94 MET A CA 1
ATOM 747 C C . MET A 1 94 ? -4.735 8.447 0.260 1.00 83.38 94 MET A C 1
ATOM 749 O O . MET A 1 94 ? -4.845 8.415 -0.963 1.00 83.38 94 MET A O 1
ATOM 753 N N . ILE A 1 95 ? -5.804 8.426 1.055 1.00 81.88 95 ILE A N 1
ATOM 754 C CA . ILE A 1 95 ? -7.173 8.384 0.520 1.00 81.88 95 ILE A CA 1
ATOM 755 C C . ILE A 1 95 ? -7.459 9.625 -0.338 1.00 81.88 95 ILE A C 1
ATOM 757 O O . ILE A 1 95 ? -8.019 9.506 -1.430 1.00 81.88 95 ILE A O 1
ATOM 761 N N . LEU A 1 96 ? -7.051 10.811 0.123 1.00 84.19 96 LEU A N 1
ATOM 762 C CA . LEU A 1 96 ? -7.204 12.061 -0.623 1.00 84.19 96 LEU A CA 1
ATOM 763 C C . LEU A 1 96 ? -6.403 12.042 -1.928 1.00 84.19 96 LEU A C 1
ATOM 765 O O . LEU A 1 96 ? -6.932 12.420 -2.973 1.00 84.19 96 LEU A O 1
ATOM 769 N N . PHE A 1 97 ? -5.159 11.566 -1.886 1.00 85.12 97 PHE A N 1
ATOM 770 C CA . PHE A 1 97 ? -4.317 11.405 -3.068 1.00 85.12 97 PHE A CA 1
ATOM 771 C C . PHE A 1 97 ? -4.968 10.483 -4.107 1.00 85.12 97 PHE A C 1
ATOM 773 O O . PHE A 1 97 ? -5.137 10.881 -5.258 1.00 85.12 97 PHE A O 1
ATOM 780 N N . LEU A 1 98 ? -5.422 9.298 -3.688 1.00 83.50 98 LEU A N 1
ATOM 781 C CA . LEU A 1 98 ? -6.071 8.319 -4.566 1.00 83.50 98 LEU A CA 1
ATOM 782 C C . LEU A 1 98 ? -7.373 8.855 -5.183 1.00 83.50 98 LEU A C 1
ATOM 784 O O . LEU A 1 98 ? -7.666 8.587 -6.349 1.00 83.50 98 LEU A O 1
ATOM 788 N N . ASN A 1 99 ? -8.157 9.620 -4.420 1.00 81.00 99 ASN A N 1
ATOM 789 C CA . ASN A 1 99 ? -9.376 10.252 -4.927 1.00 81.00 99 ASN A CA 1
ATOM 790 C C . ASN A 1 99 ? -9.072 11.369 -5.939 1.00 81.00 99 ASN A C 1
ATOM 792 O O . ASN A 1 99 ? -9.744 11.472 -6.968 1.00 81.00 99 ASN A O 1
ATOM 796 N N . ASN A 1 100 ? -8.043 12.180 -5.687 1.00 79.00 100 ASN A N 1
ATOM 797 C CA . ASN A 1 100 ? -7.628 13.236 -6.608 1.00 79.00 100 ASN A CA 1
ATOM 798 C C . ASN A 1 100 ? -7.051 12.669 -7.913 1.00 79.00 100 ASN A C 1
ATOM 800 O O . ASN A 1 100 ? -7.364 13.184 -8.984 1.00 79.00 100 ASN A O 1
ATOM 804 N N . GLU A 1 101 ? -6.286 11.575 -7.863 1.00 70.75 101 GLU A N 1
ATOM 805 C CA . GLU A 1 101 ? -5.784 10.924 -9.080 1.00 70.75 101 GLU A CA 1
ATOM 806 C C . GLU A 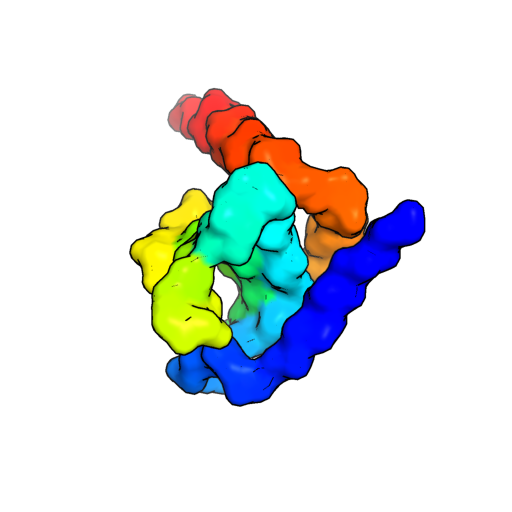1 101 ? -6.902 10.333 -9.943 1.00 70.75 101 GLU A C 1
ATOM 808 O O . GLU A 1 101 ? -6.879 10.496 -11.163 1.00 70.75 101 GLU A O 1
ATOM 813 N N . LYS A 1 102 ? -7.939 9.737 -9.337 1.00 58.16 102 LYS A N 1
ATOM 814 C CA . LYS A 1 102 ? -9.124 9.270 -10.083 1.00 58.16 102 LYS A CA 1
ATOM 815 C C . LYS A 1 102 ? -9.854 10.394 -10.816 1.00 58.16 102 LYS A C 1
ATOM 817 O O . LYS A 1 102 ? -10.534 10.131 -11.801 1.00 58.16 102 LYS A O 1
ATOM 822 N N . THR A 1 103 ? -9.698 11.635 -10.362 1.00 46.16 103 THR A N 1
ATOM 823 C CA . THR A 1 103 ? -10.316 12.810 -10.990 1.00 46.16 103 THR A CA 1
ATOM 824 C C . THR A 1 103 ? -9.521 13.298 -12.212 1.00 46.16 103 THR A C 1
ATOM 826 O O . THR A 1 103 ? -10.091 13.915 -13.109 1.00 46.16 103 THR A O 1
ATOM 829 N N . LEU A 1 104 ? -8.222 12.984 -12.297 1.00 41.38 104 LEU A N 1
ATOM 830 C CA . LEU A 1 104 ? -7.341 13.398 -13.400 1.00 41.38 104 LEU A CA 1
ATOM 831 C C . LEU A 1 104 ? -7.362 12.444 -14.605 1.00 41.38 104 LEU A C 1
ATOM 833 O O . LEU A 1 104 ? -6.889 12.816 -15.675 1.00 41.38 104 LEU A O 1
ATOM 837 N N . VAL A 1 105 ? -7.948 11.252 -14.469 1.00 36.94 105 VAL A N 1
ATOM 838 C CA . VAL A 1 105 ? -8.203 10.336 -15.591 1.00 36.94 105 VAL A CA 1
ATOM 839 C C . VAL A 1 105 ? -9.634 10.558 -16.088 1.00 36.94 105 VAL A C 1
ATOM 841 O O . VAL A 1 105 ? -10.540 9.770 -15.830 1.00 36.94 105 VAL A O 1
ATOM 844 N N . THR A 1 106 ? -9.856 11.684 -16.766 1.00 30.69 106 THR A N 1
ATOM 845 C CA . THR A 1 106 ? -11.033 11.881 -17.625 1.00 30.69 106 THR A CA 1
ATOM 846 C C . THR A 1 106 ? -10.609 11.669 -19.081 1.00 30.69 106 THR A C 1
ATOM 848 O O . THR A 1 106 ? -9.585 12.201 -19.497 1.00 30.69 106 THR A O 1
ATOM 851 N N . TYR A 1 107 ? -11.379 10.809 -19.761 1.00 35.06 107 TYR A N 1
ATOM 852 C CA . TYR A 1 107 ? -11.206 10.214 -21.098 1.00 35.06 107 TYR A CA 1
ATOM 853 C C . TYR A 1 107 ? -10.502 11.051 -22.171 1.00 35.06 107 TYR A C 1
ATOM 855 O O . TYR A 1 107 ? -10.863 12.237 -22.337 1.00 35.06 107 TYR A O 1
#

Organism: NCBI:txid720633

Nearest PDB structures (foldseek):
  6d63-assembly6_L  TM=6.188E-01  e=5.398E-02  Pseudomonas sp. ADP
  6d63-assembly6_K  TM=5.899E-01  e=5.706E-02  Pseudomonas sp. ADP
  6d63-assembly3_F  TM=5.668E-01  e=6.373E-02  Pseudomonas sp. ADP
  6d63-assembly1_A  TM=5.897E-01  e=9.923E-02  Pseudomonas sp. ADP
  6bju-assembly2_C  TM=5.859E-01  e=1.383E-01  Pseudomonas sp. EGD-AKN5

Radius of gyration: 14.22 Å; Cα contacts (8 Å, |Δi|>4): 162; chains: 1; bounding box: 25×29×41 Å

Secondary structure (DSSP, 8-state):
--------TT-S---TTEEEEEEEE-TTTSSEEEEEEEEE-TTSTT-EEEEEEEEEEETTEEEEEEEEEEEEESSHHHHHHHHHTTTT--HHHHHHHHHHHHHH---

Mean predicted aligned error: 10.1 Å

Sequence (107 aa):
MNKNIEGNSSYFLELDNLKLIRTIVLEETGNLGILLAEEELELVPSCSVIRVYLINLDGGQYEIVKELNAYYFKSGAEALEFTTRFEKFSAIDMILFLNNEKTLVTY

Foldseek 3Di:
DDPPPPPPPPFDDPPVFWAWDDWAAAPVVSFKTKTWIWGDDPVQNAKIKTWIFIWTQDPNGIDTPDTLDIDIDRHVVVVNVVVVVCPPPHRVNVVVVSVVVVVVPDD

Solvent-accessible surface area (backbone atoms only — not comparable to full-atom values): 6372 Å² total; per-residue (Å²): 133,85,77,78,80,83,68,73,90,82,65,69,74,97,47,97,54,57,46,82,73,46,77,33,62,28,78,94,71,68,29,44,27,36,37,37,30,38,34,64,44,86,91,41,97,39,42,19,30,42,36,32,29,37,28,35,51,53,101,89,41,64,41,82,75,43,82,76,50,75,46,83,30,79,26,59,67,58,41,50,56,58,54,58,76,49,74,83,47,49,34,64,52,48,54,53,49,57,55,53,53,62,66,70,70,68,134